Protein AF-A0A1C7MLN3-F1 (afdb_monomer_lite)

Secondary structure (DSSP, 8-state):
-PPPS-TT----GGGS--TT----HHHHHHHHHHHHHHHHHHHH-TT--S---------S------PPPP------EEEE-SSS-EEEEETTEEEEES---TT-STTHHHHTTT----TT-GGG--

Sequence (126 aa):
MLRVLYPHIFAIGDAADAFGDIKAGHNARAQGELAARNILKMIEHPEVETNSVSSGSSESRSKSLQLERYVPGLPGIKVTLGLKKAVYQRRGVVVSSNERSIDLDALRMWGNFGMDVNDLDPALYE

Structure (mmCIF, N/CA/C/O backbone):
data_AF-A0A1C7MLN3-F1
#
_entry.id   AF-A0A1C7MLN3-F1
#
loop_
_atom_site.group_PDB
_atom_site.id
_atom_site.type_symbol
_atom_site.label_atom_id
_atom_site.label_alt_id
_atom_site.label_comp_id
_atom_site.label_asym_id
_atom_site.label_entity_id
_atom_site.label_seq_id
_atom_site.pdbx_PDB_ins_code
_atom_site.Cartn_x
_atom_site.Cartn_y
_atom_site.Cartn_z
_atom_site.occupancy
_atom_site.B_iso_or_equiv
_atom_site.auth_seq_id
_atom_site.auth_comp_id
_atom_site.auth_asym_id
_atom_site.auth_atom_id
_atom_site.pdbx_PDB_model_num
ATOM 1 N N . MET A 1 1 ? -10.211 -19.281 15.666 1.00 35.38 1 MET A N 1
ATOM 2 C CA . MET A 1 1 ? -10.498 -17.832 15.758 1.00 35.38 1 MET A CA 1
ATOM 3 C C . MET A 1 1 ? -9.373 -17.196 16.564 1.00 35.38 1 MET A C 1
ATOM 5 O O . MET A 1 1 ? -9.280 -17.485 17.749 1.00 35.38 1 MET A O 1
ATOM 9 N N . LEU A 1 2 ? -8.467 -16.442 15.929 1.00 35.53 2 LEU A N 1
ATOM 10 C CA . LEU A 1 2 ? -7.404 -15.724 16.645 1.00 35.53 2 LEU A CA 1
ATOM 11 C C . LEU A 1 2 ? -8.057 -14.623 17.497 1.00 35.53 2 LEU A C 1
ATOM 13 O O . LEU A 1 2 ? -8.725 -13.746 16.951 1.00 35.53 2 LEU A O 1
ATOM 17 N N . ARG A 1 3 ? -7.913 -14.690 18.825 1.00 39.69 3 ARG A N 1
ATOM 18 C CA . ARG A 1 3 ? -8.264 -13.581 19.722 1.00 39.69 3 ARG A CA 1
ATOM 19 C C . ARG A 1 3 ? -7.137 -12.551 19.645 1.00 39.69 3 ARG A C 1
ATOM 21 O O . ARG A 1 3 ? -5.999 -12.879 19.964 1.00 39.69 3 ARG A O 1
ATOM 28 N N . VAL A 1 4 ? -7.443 -11.330 19.215 1.00 53.03 4 VAL A N 1
ATOM 29 C CA . VAL A 1 4 ? -6.503 -10.201 19.279 1.00 53.03 4 VAL A CA 1
ATOM 30 C C . VAL A 1 4 ? -6.435 -9.728 20.731 1.00 53.03 4 VAL A C 1
ATOM 32 O O . VAL A 1 4 ? -7.448 -9.319 21.291 1.00 53.03 4 VAL A O 1
ATOM 35 N N . LEU A 1 5 ? -5.256 -9.839 21.351 1.00 57.84 5 LEU A N 1
ATOM 36 C CA . LEU A 1 5 ? -5.015 -9.503 22.764 1.00 57.84 5 LEU A CA 1
ATOM 37 C C . LEU A 1 5 ? -5.197 -8.007 23.077 1.00 57.84 5 LEU A C 1
ATOM 39 O O . LEU A 1 5 ? -5.405 -7.653 24.233 1.00 57.84 5 LEU A O 1
ATOM 43 N N . TYR A 1 6 ? -5.163 -7.145 22.057 1.00 74.06 6 TYR A N 1
ATOM 44 C CA . TYR A 1 6 ? -5.238 -5.694 22.202 1.00 74.06 6 TYR A CA 1
ATOM 45 C C . TYR A 1 6 ? -6.173 -5.102 21.131 1.00 74.06 6 TYR A C 1
ATOM 47 O O . TYR A 1 6 ? -5.752 -4.946 19.985 1.00 74.06 6 TYR A O 1
ATOM 55 N N . PRO A 1 7 ? -7.440 -4.772 21.458 1.00 76.25 7 PRO A N 1
ATOM 56 C CA . PRO A 1 7 ? -8.433 -4.316 20.474 1.00 76.25 7 PRO A CA 1
ATOM 57 C C . PRO A 1 7 ? -8.140 -2.925 19.891 1.00 76.25 7 PRO A C 1
ATOM 59 O O . PRO A 1 7 ? -8.747 -2.532 18.903 1.00 76.25 7 PRO A O 1
ATOM 62 N N . HIS A 1 8 ? -7.215 -2.186 20.503 1.00 83.56 8 HIS A N 1
ATOM 63 C CA . HIS A 1 8 ? -6.802 -0.836 20.120 1.00 83.56 8 HIS A CA 1
ATOM 64 C C . HIS A 1 8 ? -5.432 -0.801 19.421 1.00 83.56 8 HIS A C 1
ATOM 66 O O . HIS A 1 8 ? -4.923 0.279 19.135 1.00 83.56 8 HIS A O 1
ATOM 72 N N . ILE A 1 9 ? -4.813 -1.959 19.161 1.00 87.44 9 ILE A N 1
ATOM 73 C CA . ILE A 1 9 ? -3.540 -2.040 18.439 1.00 87.44 9 ILE A CA 1
ATOM 74 C C . ILE A 1 9 ? -3.806 -2.553 17.028 1.00 87.44 9 ILE A C 1
ATOM 76 O O . ILE A 1 9 ? -4.312 -3.658 16.835 1.00 87.44 9 ILE A O 1
ATOM 80 N N . PHE A 1 10 ? -3.402 -1.759 16.040 1.00 89.19 10 PHE A N 1
ATOM 81 C CA . PHE A 1 10 ? -3.439 -2.122 14.629 1.00 89.19 10 PHE A CA 1
ATOM 82 C C . PHE A 1 10 ? -2.008 -2.269 14.113 1.00 89.19 10 PHE A C 1
ATOM 84 O O . PHE A 1 10 ? -1.190 -1.367 14.277 1.00 89.19 10 PHE A O 1
ATOM 91 N N . ALA A 1 11 ? -1.713 -3.399 13.474 1.00 91.25 11 ALA A N 1
ATOM 92 C CA . ALA A 1 11 ? -0.475 -3.607 12.731 1.00 91.25 11 ALA A CA 1
ATOM 93 C C . ALA A 1 11 ? -0.786 -3.585 11.231 1.00 91.25 11 ALA A C 1
ATOM 95 O O . ALA A 1 11 ? -1.756 -4.209 10.795 1.00 91.25 11 ALA A O 1
ATOM 96 N N . ILE A 1 12 ? 0.042 -2.891 10.448 1.00 92.88 12 ILE A N 1
ATOM 97 C CA . ILE A 1 12 ? -0.079 -2.790 8.986 1.00 92.88 12 ILE A CA 1
ATOM 98 C C . ILE A 1 12 ? 1.287 -2.985 8.313 1.00 92.88 12 ILE A C 1
ATOM 100 O O . ILE A 1 12 ? 2.332 -2.932 8.964 1.00 92.88 12 ILE A O 1
ATOM 104 N N . GLY A 1 13 ? 1.277 -3.169 6.997 1.00 90.50 13 GLY A N 1
ATOM 105 C CA . GLY A 1 13 ? 2.464 -3.258 6.158 1.00 90.50 13 GLY A CA 1
ATOM 106 C C . GLY A 1 13 ? 3.369 -4.425 6.535 1.00 90.50 13 GLY A C 1
ATOM 107 O O . GLY A 1 13 ? 2.914 -5.531 6.838 1.00 90.50 13 GLY A O 1
ATOM 108 N N . ASP A 1 14 ? 4.675 -4.173 6.522 1.00 90.94 14 ASP A N 1
ATOM 109 C CA . ASP A 1 14 ? 5.674 -5.225 6.701 1.00 90.94 14 ASP A CA 1
ATOM 110 C C . ASP A 1 14 ? 5.635 -5.860 8.093 1.00 90.94 14 ASP A C 1
ATOM 112 O O . ASP A 1 14 ? 5.888 -7.059 8.219 1.00 90.94 14 ASP A O 1
ATOM 116 N N . ALA A 1 15 ? 5.193 -5.108 9.104 1.00 89.94 15 ALA A N 1
ATOM 117 C CA . ALA A 1 15 ? 5.030 -5.583 10.474 1.00 89.94 15 ALA A CA 1
ATOM 118 C C . ALA A 1 15 ? 3.824 -6.522 10.670 1.00 89.94 15 ALA A C 1
ATOM 120 O O . ALA A 1 15 ? 3.780 -7.261 11.651 1.00 89.94 15 ALA A O 1
ATOM 121 N N . ALA A 1 16 ? 2.843 -6.512 9.762 1.00 87.75 16 ALA A N 1
ATOM 122 C CA . ALA A 1 16 ? 1.624 -7.303 9.899 1.00 87.75 16 ALA A CA 1
ATOM 123 C C . ALA A 1 16 ? 1.697 -8.609 9.109 1.00 87.75 16 ALA A C 1
ATOM 125 O O . ALA A 1 16 ? 1.907 -8.598 7.895 1.00 87.75 16 ALA A O 1
ATOM 126 N N . ASP A 1 17 ? 1.453 -9.744 9.761 1.00 83.44 17 ASP A N 1
ATOM 127 C CA . ASP A 1 17 ? 1.137 -10.986 9.053 1.00 83.44 17 ASP A CA 1
ATOM 128 C C . ASP A 1 17 ? -0.308 -10.924 8.528 1.00 83.44 17 ASP A C 1
ATOM 130 O O . ASP A 1 17 ? -1.269 -11.353 9.168 1.00 83.44 17 ASP A O 1
ATOM 134 N N . ALA A 1 18 ? -0.469 -10.276 7.374 1.00 80.06 18 ALA A N 1
ATOM 135 C CA . ALA A 1 18 ? -1.756 -9.953 6.772 1.00 80.06 18 ALA A CA 1
ATOM 136 C C . ALA A 1 18 ? -2.343 -11.134 5.979 1.00 80.06 18 ALA A C 1
ATOM 138 O O . ALA A 1 18 ? -2.680 -10.998 4.805 1.00 80.06 18 ALA A O 1
ATOM 139 N N . PHE A 1 19 ? -2.490 -12.293 6.626 1.00 77.56 19 PHE A N 1
ATOM 140 C CA . PHE A 1 19 ? -3.123 -13.492 6.056 1.00 77.56 19 PHE A CA 1
ATOM 141 C C . PHE A 1 19 ? -2.428 -14.033 4.793 1.00 77.56 19 PHE A C 1
ATOM 143 O O . PHE A 1 19 ? -3.095 -14.484 3.862 1.00 77.56 19 PHE A O 1
ATOM 150 N N . GLY A 1 20 ? -1.093 -13.986 4.751 1.00 75.19 20 GLY A N 1
ATOM 151 C CA . GLY A 1 20 ? -0.319 -14.456 3.596 1.00 75.19 20 GLY A CA 1
ATOM 152 C C . GLY A 1 20 ? -0.335 -13.517 2.385 1.00 75.19 20 GLY A C 1
ATOM 153 O O . GLY A 1 20 ? 0.093 -13.918 1.303 1.00 75.19 20 GLY A O 1
ATOM 154 N N . ASP A 1 21 ? -0.814 -12.281 2.548 1.00 83.50 21 ASP A N 1
ATOM 155 C CA . ASP A 1 21 ? -0.705 -11.243 1.524 1.00 83.50 21 ASP A CA 1
ATOM 156 C C . ASP A 1 21 ? 0.761 -10.841 1.283 1.00 83.50 21 ASP A C 1
ATOM 158 O O . ASP A 1 21 ? 1.610 -10.910 2.180 1.00 83.50 21 ASP A O 1
ATOM 162 N N . ILE A 1 22 ? 1.067 -10.402 0.062 1.00 85.44 22 ILE A N 1
ATOM 163 C CA . ILE A 1 22 ? 2.424 -9.992 -0.301 1.00 85.44 22 ILE A CA 1
ATOM 164 C C . ILE A 1 22 ? 2.817 -8.712 0.442 1.00 85.44 22 ILE A C 1
ATOM 166 O O . ILE A 1 22 ? 2.026 -7.778 0.602 1.00 85.44 22 ILE A O 1
ATOM 170 N N . LYS A 1 23 ? 4.078 -8.645 0.865 1.00 87.00 23 LYS A N 1
ATOM 171 C CA . LYS A 1 23 ? 4.669 -7.440 1.452 1.00 87.00 23 LYS A CA 1
ATOM 172 C C . LYS A 1 23 ? 4.883 -6.409 0.346 1.00 87.00 23 LYS A C 1
ATOM 174 O O . LYS A 1 23 ? 5.835 -6.496 -0.426 1.00 87.00 23 LYS A O 1
ATOM 179 N N . ALA A 1 24 ? 3.926 -5.497 0.196 1.00 85.88 24 ALA A N 1
ATOM 180 C CA . ALA A 1 24 ? 3.917 -4.517 -0.879 1.00 85.88 24 ALA A CA 1
ATOM 181 C C . ALA A 1 24 ? 3.310 -3.188 -0.426 1.00 85.88 24 ALA A C 1
ATOM 183 O O . ALA A 1 24 ? 2.341 -3.152 0.333 1.00 85.88 24 ALA A O 1
ATOM 184 N N . GLY A 1 25 ? 3.830 -2.081 -0.965 1.00 85.50 25 GLY A N 1
ATOM 185 C CA . GLY A 1 25 ? 3.383 -0.736 -0.588 1.00 85.50 25 GLY A CA 1
ATOM 186 C C . GLY A 1 25 ? 1.889 -0.482 -0.830 1.00 85.50 25 GLY A C 1
ATOM 187 O O . GLY A 1 25 ? 1.246 0.196 -0.033 1.00 85.50 25 GLY A O 1
ATOM 188 N N . HIS A 1 26 ? 1.300 -1.070 -1.879 1.00 84.56 26 HIS A N 1
ATOM 189 C CA . HIS A 1 26 ? -0.140 -0.940 -2.137 1.00 84.56 26 HIS A CA 1
ATOM 190 C C . HIS A 1 26 ? -0.994 -1.647 -1.072 1.00 84.56 26 HIS A C 1
ATOM 192 O O . HIS A 1 26 ? -2.030 -1.113 -0.678 1.00 84.56 26 HIS A O 1
ATOM 198 N N . ASN A 1 27 ? -0.530 -2.788 -0.555 1.00 89.06 27 ASN A N 1
ATOM 199 C CA . ASN A 1 27 ? -1.180 -3.495 0.546 1.00 89.06 27 ASN A CA 1
ATOM 200 C C . ASN A 1 27 ? -1.030 -2.721 1.854 1.00 89.06 27 ASN A C 1
ATOM 202 O O . ASN A 1 27 ? -2.017 -2.504 2.548 1.00 89.06 27 ASN A O 1
ATOM 206 N N . ALA A 1 28 ? 0.174 -2.222 2.152 1.00 90.31 28 ALA A N 1
ATOM 207 C CA . ALA A 1 28 ? 0.416 -1.387 3.328 1.00 90.31 28 ALA A CA 1
ATOM 208 C C . ALA A 1 28 ? -0.494 -0.145 3.346 1.00 90.31 28 ALA A C 1
ATOM 210 O O . ALA A 1 28 ? -1.097 0.161 4.374 1.00 90.31 28 ALA A O 1
ATOM 211 N N . ARG A 1 29 ? -0.665 0.523 2.194 1.00 88.81 29 ARG A N 1
ATOM 212 C CA . ARG A 1 29 ? -1.608 1.640 2.036 1.00 88.81 29 ARG A CA 1
ATOM 213 C C . ARG A 1 29 ? -3.049 1.218 2.334 1.00 88.81 29 ARG A C 1
ATOM 215 O O . ARG A 1 29 ? -3.697 1.851 3.160 1.00 88.81 29 ARG A O 1
ATOM 222 N N . ALA A 1 30 ? -3.547 0.160 1.691 1.00 90.00 30 ALA A N 1
ATOM 223 C CA . ALA A 1 30 ? -4.924 -0.302 1.883 1.00 90.00 30 ALA A CA 1
ATOM 224 C C . ALA A 1 30 ? -5.199 -0.733 3.336 1.00 90.00 30 ALA A C 1
ATOM 226 O O . ALA A 1 30 ? -6.260 -0.443 3.889 1.00 90.00 30 ALA A O 1
ATOM 227 N N . GLN A 1 31 ? -4.224 -1.385 3.974 1.00 92.94 31 GLN A N 1
ATOM 228 C CA . GLN A 1 31 ? -4.279 -1.752 5.388 1.00 92.94 31 GLN A CA 1
ATOM 229 C C . GLN A 1 31 ? -4.307 -0.512 6.291 1.00 92.94 31 GLN A C 1
ATOM 231 O O . GLN A 1 31 ? -5.089 -0.476 7.238 1.00 92.94 31 GLN A O 1
ATOM 236 N N . GLY A 1 32 ? -3.512 0.518 5.984 1.00 92.44 32 GLY A N 1
ATOM 237 C CA . GLY A 1 32 ? -3.527 1.794 6.701 1.00 92.44 32 GLY A CA 1
ATOM 238 C C . GLY A 1 32 ? -4.861 2.533 6.580 1.00 92.44 32 GLY A C 1
ATOM 239 O O . GLY A 1 32 ? -5.422 2.952 7.589 1.00 92.44 32 GLY A O 1
ATOM 240 N N . GLU A 1 33 ? -5.417 2.626 5.369 1.00 93.25 33 GLU A N 1
ATOM 241 C CA . GLU A 1 33 ? -6.735 3.234 5.133 1.00 93.25 33 GLU A CA 1
ATOM 242 C C . GLU A 1 33 ? -7.845 2.497 5.905 1.00 93.25 33 GLU A C 1
ATOM 244 O O . GLU A 1 33 ? -8.724 3.127 6.494 1.00 93.25 33 GLU A O 1
ATOM 249 N N . LEU A 1 34 ? -7.803 1.161 5.943 1.00 93.50 34 LEU A N 1
ATOM 250 C CA . LEU A 1 34 ? -8.732 0.345 6.728 1.00 93.50 34 LEU A CA 1
ATOM 251 C C . LEU A 1 34 ? -8.575 0.577 8.237 1.00 93.50 34 LEU A C 1
ATOM 253 O O . LEU A 1 34 ? -9.573 0.746 8.939 1.00 93.50 34 LEU A O 1
ATOM 257 N N . ALA A 1 35 ? -7.337 0.582 8.736 1.00 93.38 35 ALA A N 1
ATOM 258 C CA . ALA A 1 35 ? -7.050 0.823 10.145 1.00 93.38 35 ALA A CA 1
ATOM 259 C C . ALA A 1 35 ? -7.570 2.200 10.577 1.00 93.38 35 ALA A C 1
ATOM 261 O O . ALA A 1 35 ? -8.248 2.297 11.596 1.00 93.38 35 ALA A O 1
ATOM 262 N N . ALA A 1 36 ? -7.357 3.238 9.761 1.00 93.56 36 ALA A N 1
ATOM 263 C CA . ALA A 1 36 ? -7.878 4.577 10.016 1.00 93.56 36 ALA A CA 1
ATOM 264 C C . ALA A 1 36 ? -9.414 4.598 10.114 1.00 93.56 36 ALA A C 1
ATOM 266 O O . ALA A 1 36 ? -9.954 5.143 11.075 1.00 93.56 36 ALA A O 1
ATOM 267 N N . ARG A 1 37 ? -10.135 3.948 9.185 1.00 92.94 37 ARG A N 1
ATOM 268 C CA . ARG A 1 37 ? -11.607 3.842 9.261 1.00 92.94 37 ARG A CA 1
ATOM 269 C C . ARG A 1 37 ? -12.075 3.114 10.518 1.00 92.94 37 ARG A C 1
ATOM 271 O O . ARG A 1 37 ? -13.048 3.529 11.138 1.00 92.94 37 ARG A O 1
ATOM 278 N N . ASN A 1 38 ? -11.386 2.044 10.908 1.00 91.25 38 ASN A N 1
ATOM 279 C C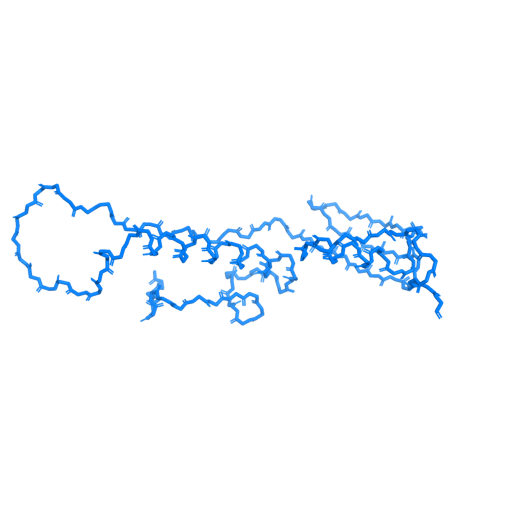A . ASN A 1 38 ? -11.709 1.306 12.126 1.00 91.25 38 ASN A CA 1
ATOM 280 C C . ASN A 1 38 ? -11.465 2.143 13.390 1.00 91.25 38 ASN A C 1
ATOM 282 O O . ASN A 1 38 ? -12.301 2.120 14.287 1.00 91.25 38 ASN A O 1
ATOM 286 N N . ILE A 1 39 ? -10.381 2.923 13.438 1.00 90.56 39 ILE A N 1
ATOM 287 C CA . ILE A 1 39 ? -10.107 3.860 14.536 1.00 90.56 39 ILE A CA 1
ATOM 288 C C . ILE A 1 39 ? -11.205 4.925 14.622 1.00 90.56 39 ILE A C 1
ATOM 290 O O . ILE A 1 39 ? -11.724 5.166 15.707 1.00 90.56 39 ILE A O 1
ATOM 294 N N . LEU A 1 40 ? -11.614 5.515 13.492 1.00 91.25 40 LEU A N 1
ATOM 295 C CA . LEU A 1 40 ? -12.712 6.488 13.463 1.00 91.25 40 LEU A CA 1
ATOM 296 C C . LEU A 1 40 ? -14.014 5.888 14.014 1.00 91.25 40 LEU A C 1
ATOM 298 O O . LEU A 1 40 ? -14.635 6.491 14.883 1.00 91.25 40 LEU A O 1
ATOM 302 N N . LYS A 1 41 ? -14.366 4.657 13.620 1.00 87.88 41 LYS A N 1
ATOM 303 C CA . LYS A 1 41 ? -15.535 3.948 14.173 1.00 87.88 41 LYS A CA 1
ATOM 304 C C . LYS A 1 41 ? -15.445 3.720 15.678 1.00 87.88 41 LYS A C 1
ATOM 306 O O . LYS A 1 41 ? -16.466 3.766 16.355 1.00 87.88 41 LYS A O 1
ATOM 311 N N .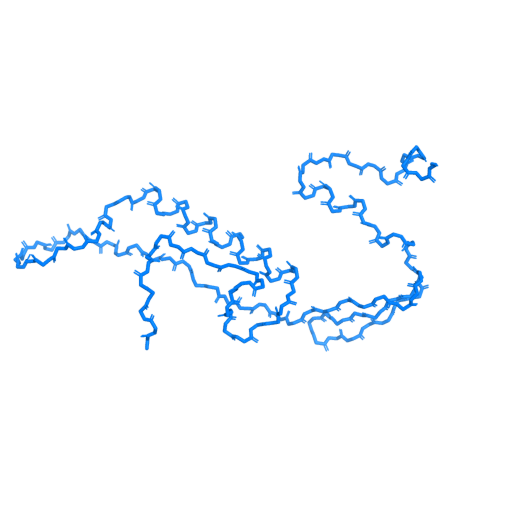 MET A 1 42 ? -14.251 3.437 16.201 1.00 86.25 42 MET A N 1
ATOM 312 C CA . MET A 1 42 ? -14.043 3.282 17.644 1.00 86.25 42 MET A CA 1
ATOM 313 C C . MET A 1 42 ? -14.207 4.614 18.384 1.00 86.25 42 MET A C 1
ATOM 315 O O . MET A 1 42 ? -14.790 4.632 19.462 1.00 86.25 42 MET A O 1
ATOM 319 N N . ILE A 1 43 ? -13.737 5.721 17.800 1.00 87.31 43 ILE A N 1
ATOM 320 C CA . ILE A 1 43 ? -13.890 7.071 18.368 1.00 87.31 43 ILE A CA 1
ATOM 321 C C . ILE A 1 43 ? -15.363 7.504 18.380 1.00 87.31 43 ILE A C 1
ATOM 323 O O . ILE A 1 43 ? -15.824 8.073 19.364 1.00 87.31 43 ILE A O 1
ATOM 327 N N . GLU A 1 44 ? -16.111 7.220 17.313 1.00 86.25 44 GLU A N 1
ATOM 328 C CA . GLU A 1 44 ? -17.541 7.552 17.194 1.00 86.25 44 GLU A CA 1
ATOM 329 C C . GLU A 1 44 ? -18.436 6.738 18.146 1.00 86.25 44 GLU A C 1
ATOM 331 O O . GLU A 1 44 ? -19.572 7.123 18.430 1.00 86.25 44 GLU A O 1
ATOM 336 N N . HIS A 1 45 ? -17.932 5.611 18.652 1.00 78.44 45 HIS A N 1
ATOM 337 C CA . HIS A 1 45 ? -18.675 4.667 19.480 1.00 78.44 45 HIS A CA 1
ATOM 338 C C . HIS A 1 45 ? -17.808 4.134 20.640 1.00 78.44 45 HIS A C 1
ATOM 340 O O . HIS A 1 45 ? -17.453 2.950 20.664 1.00 78.44 45 HIS A O 1
ATOM 346 N N . PRO A 1 46 ? -17.491 4.985 21.631 1.00 67.12 46 PRO A N 1
ATOM 347 C CA . PRO A 1 46 ? -16.585 4.649 22.733 1.00 67.12 46 PRO A CA 1
ATOM 348 C C .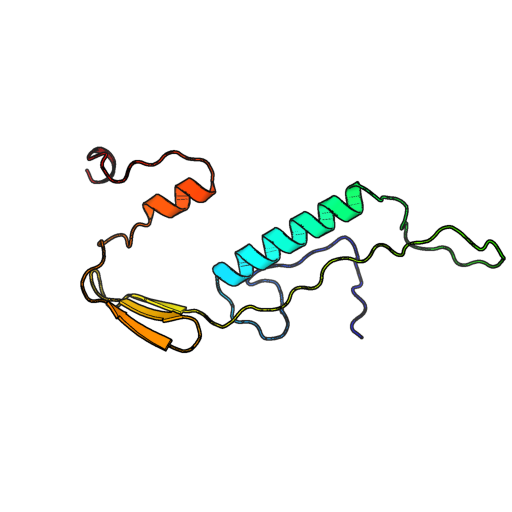 PRO A 1 46 ? -17.133 3.582 23.707 1.00 67.12 46 PRO A C 1
ATOM 350 O O . PRO A 1 46 ? -16.390 3.061 24.529 1.00 67.12 46 PRO A O 1
ATOM 353 N N . GLU A 1 47 ? -18.413 3.209 23.597 1.00 61.50 47 GLU A N 1
ATOM 354 C CA . GLU A 1 47 ? -19.183 2.398 24.561 1.00 61.50 47 GLU A CA 1
ATOM 355 C C . GLU A 1 47 ? -18.869 0.880 24.565 1.00 61.50 47 GLU A C 1
ATOM 357 O O . GLU A 1 47 ? -19.573 0.106 25.213 1.00 61.50 47 GLU A O 1
ATOM 362 N N . VAL A 1 48 ? -17.845 0.405 23.847 1.00 56.41 48 VAL A N 1
ATOM 363 C CA . VAL A 1 48 ? -17.377 -0.995 23.958 1.00 56.41 48 VAL A CA 1
ATOM 364 C C . VAL A 1 48 ? -16.135 -1.028 24.840 1.00 56.41 48 VAL A C 1
ATOM 366 O O . VAL A 1 48 ? -15.058 -1.467 24.435 1.00 56.41 48 VAL A O 1
ATOM 369 N N . GLU A 1 49 ? -16.279 -0.524 26.064 1.00 48.81 49 GLU A N 1
ATOM 370 C CA . GLU A 1 49 ? -15.279 -0.757 27.091 1.00 48.81 49 GLU A CA 1
ATOM 371 C C . GLU A 1 49 ? -15.255 -2.243 27.451 1.00 48.81 49 GLU A C 1
ATOM 373 O O . GLU A 1 49 ? -16.250 -2.924 27.702 1.00 48.81 49 GLU A O 1
ATOM 378 N N . THR A 1 50 ? -14.038 -2.751 27.409 1.00 51.03 50 THR A N 1
ATOM 379 C CA . THR A 1 50 ? -13.613 -4.071 27.821 1.00 51.03 50 THR A CA 1
ATOM 380 C C . THR A 1 50 ? -14.100 -4.390 29.240 1.00 51.03 50 THR A C 1
ATOM 382 O O . THR A 1 50 ? -13.718 -3.700 30.178 1.00 51.03 50 THR A O 1
ATOM 385 N N . ASN A 1 51 ? -14.841 -5.495 29.388 1.00 46.62 51 ASN A N 1
ATOM 386 C CA . ASN A 1 51 ? -15.310 -6.130 30.635 1.00 46.62 51 ASN A CA 1
ATOM 387 C C . ASN A 1 51 ? -16.637 -5.622 31.234 1.00 46.62 51 ASN A C 1
ATOM 389 O O . ASN A 1 51 ? -16.653 -4.820 32.160 1.00 46.62 51 ASN A O 1
ATOM 393 N N . SER A 1 52 ? -17.739 -6.293 30.886 1.00 37.44 52 SER A N 1
ATOM 394 C CA . SER A 1 52 ? -18.814 -6.569 31.847 1.00 37.44 52 SER A CA 1
ATOM 395 C C . SER A 1 52 ? -19.015 -8.081 31.985 1.00 37.44 52 SER A C 1
ATOM 397 O O . SER A 1 52 ? -19.767 -8.739 31.270 1.00 37.44 52 SER A O 1
ATOM 399 N N . VAL A 1 53 ? -18.301 -8.657 32.953 1.00 51.69 53 VAL A N 1
ATOM 400 C CA . VAL A 1 53 ? -18.804 -9.823 33.680 1.00 51.69 53 VAL A CA 1
ATOM 401 C C . VAL A 1 53 ? -19.929 -9.301 34.574 1.00 51.69 53 VAL A C 1
ATOM 403 O O . VAL A 1 53 ? -19.645 -8.677 35.589 1.00 51.69 53 VAL A O 1
ATOM 406 N N . SER A 1 54 ? -21.189 -9.480 34.175 1.00 41.97 54 SER A N 1
ATOM 407 C CA . SER A 1 54 ? -22.322 -9.854 35.047 1.00 41.97 54 SER A CA 1
ATOM 408 C C . SER A 1 54 ? -23.678 -9.672 34.349 1.00 41.97 54 SER A C 1
ATOM 410 O O . SER A 1 54 ? -24.036 -8.602 33.879 1.00 41.97 54 SER A O 1
ATOM 412 N N . SER A 1 55 ? -24.398 -10.793 34.297 1.00 46.56 55 SER A N 1
ATOM 413 C CA . SER A 1 55 ? -25.802 -10.976 34.676 1.00 46.56 55 SER A CA 1
ATOM 414 C C . SER A 1 55 ? -26.831 -9.877 34.379 1.00 46.56 55 SER A C 1
ATOM 416 O O . SER A 1 55 ? -26.851 -8.840 35.027 1.00 46.56 55 SER A O 1
ATOM 418 N N . GLY A 1 56 ? -27.841 -10.250 33.585 1.00 40.34 56 GLY A N 1
ATOM 419 C CA . GLY A 1 56 ? -29.215 -9.783 33.799 1.00 40.34 56 GLY A CA 1
ATOM 420 C C . GLY A 1 56 ? -29.753 -8.784 32.777 1.00 40.34 56 GLY A C 1
ATOM 421 O O . GLY A 1 56 ? -29.459 -7.600 32.831 1.00 40.34 56 GLY A O 1
ATOM 422 N N . SER A 1 57 ? -30.609 -9.303 31.893 1.00 48.69 57 SER A N 1
ATOM 423 C CA . SER A 1 57 ? -31.794 -8.654 31.306 1.00 48.69 57 SER A CA 1
ATOM 424 C C . SER A 1 57 ? -31.743 -7.147 31.009 1.00 48.69 57 SER A C 1
ATOM 426 O O . SER A 1 57 ? -32.042 -6.326 31.874 1.00 48.69 57 SER A O 1
ATOM 428 N N . SER A 1 58 ? -31.554 -6.802 29.736 1.00 37.75 58 SER A N 1
ATOM 429 C CA . SER A 1 58 ? -32.328 -5.752 29.055 1.00 37.75 58 SER A CA 1
ATOM 430 C C . SER A 1 58 ? -32.124 -5.884 27.549 1.00 37.75 58 SER A C 1
ATOM 432 O O . SER A 1 58 ? -31.064 -5.579 27.005 1.00 37.75 58 SER A O 1
ATOM 434 N N . GLU A 1 59 ? -33.145 -6.404 26.877 1.00 44.72 59 GLU A N 1
ATOM 435 C CA . GLU A 1 59 ? -33.271 -6.371 25.426 1.00 44.72 59 GLU A CA 1
ATOM 436 C C . GLU A 1 59 ? -33.271 -4.903 24.971 1.00 44.72 59 GLU A C 1
ATOM 438 O O . GLU A 1 59 ? -34.018 -4.092 25.511 1.00 44.72 59 GLU A O 1
ATOM 443 N N . SER A 1 60 ? -32.446 -4.579 23.967 1.00 46.75 60 SER A N 1
ATOM 444 C CA . SER A 1 60 ? -32.248 -3.245 23.364 1.00 46.75 60 SER A CA 1
ATOM 445 C C . SER A 1 60 ? -31.100 -2.390 23.938 1.00 46.75 60 SER A C 1
ATOM 447 O O . SER A 1 60 ? -31.345 -1.380 24.587 1.00 46.75 60 SER A O 1
ATOM 449 N N . ARG A 1 61 ? -29.833 -2.758 23.656 1.00 46.81 61 ARG A N 1
ATOM 450 C CA . ARG A 1 61 ? -28.680 -1.839 23.405 1.00 46.81 61 ARG A CA 1
ATOM 451 C C . ARG A 1 61 ? -27.352 -2.601 23.290 1.00 46.81 61 ARG A C 1
ATOM 453 O O . ARG A 1 61 ? -26.539 -2.615 24.205 1.00 46.81 61 ARG A O 1
ATOM 460 N N . SER A 1 62 ? -27.092 -3.219 22.142 1.00 42.53 62 SER A N 1
ATOM 461 C CA . SER A 1 62 ? -25.706 -3.489 21.731 1.00 42.53 62 SER A CA 1
ATOM 462 C C . SER A 1 62 ? -25.664 -3.878 20.257 1.00 42.53 62 SER A C 1
ATOM 464 O O . SER A 1 62 ? -25.732 -5.051 19.898 1.00 42.53 62 SER A O 1
ATOM 466 N N . LYS A 1 63 ? -25.563 -2.891 19.358 1.00 51.56 63 LYS A N 1
ATOM 467 C CA . LYS A 1 63 ? -24.898 -3.167 18.081 1.00 51.56 63 LYS A CA 1
ATOM 468 C C . LYS A 1 63 ? -23.428 -3.323 18.443 1.00 51.56 63 LYS A C 1
ATOM 470 O O . LYS A 1 63 ? -22.751 -2.325 18.652 1.00 51.56 63 LYS A O 1
ATOM 475 N N . SER A 1 64 ? -22.969 -4.564 18.590 1.00 62.09 64 SER A N 1
ATOM 476 C CA . SER A 1 64 ? -21.548 -4.867 18.759 1.00 62.09 64 SER A CA 1
ATOM 477 C C . SER A 1 64 ? -20.760 -4.087 17.707 1.00 62.09 64 SER A C 1
ATOM 479 O O . SER A 1 64 ? -21.081 -4.205 16.520 1.00 62.09 64 SER A O 1
ATOM 481 N N . LEU A 1 65 ? -19.778 -3.285 18.119 1.00 71.38 65 LEU A N 1
ATOM 482 C CA . LEU A 1 65 ? -18.957 -2.507 17.199 1.00 71.38 65 LEU A CA 1
ATOM 483 C C . LEU A 1 65 ? -18.227 -3.455 16.235 1.00 71.38 65 LEU A C 1
ATOM 485 O O . LEU A 1 65 ? -17.274 -4.133 16.617 1.00 71.38 65 LEU A O 1
ATOM 489 N N . GLN A 1 66 ? -18.703 -3.558 14.994 1.00 83.19 66 GLN A N 1
ATOM 490 C CA . GLN A 1 66 ? -18.090 -4.423 13.988 1.00 83.19 66 GLN A CA 1
ATOM 491 C C . GLN A 1 66 ? -17.045 -3.636 13.201 1.00 83.19 66 GLN A C 1
ATOM 493 O O . GLN A 1 66 ? -17.374 -2.809 12.348 1.00 83.19 66 GLN A O 1
ATOM 498 N N . LEU A 1 67 ? -15.775 -3.910 13.498 1.00 87.00 67 LEU A N 1
ATOM 499 C CA . LEU A 1 67 ? -14.649 -3.404 12.719 1.00 87.00 67 LEU A CA 1
ATOM 500 C C . LEU A 1 67 ? -14.590 -4.095 11.353 1.00 87.00 67 LEU A C 1
ATOM 502 O O . LEU A 1 67 ? -14.919 -5.275 11.211 1.00 87.00 67 LEU A O 1
ATOM 506 N N . GLU A 1 68 ? -14.151 -3.358 10.338 1.00 90.00 68 GLU A N 1
ATOM 507 C CA . GLU A 1 68 ? -13.933 -3.911 9.007 1.00 90.00 68 GLU A CA 1
ATOM 508 C C . GLU A 1 68 ? -12.731 -4.857 9.011 1.00 90.00 68 GLU A C 1
ATOM 510 O O . GLU A 1 68 ? -11.694 -4.587 9.626 1.00 90.00 68 GLU A O 1
ATOM 515 N N . ARG A 1 69 ? -12.859 -5.956 8.266 1.00 88.94 69 ARG A N 1
ATOM 516 C CA . ARG A 1 69 ? -11.790 -6.929 8.061 1.00 88.94 69 ARG A CA 1
ATOM 517 C C . ARG A 1 69 ? -11.041 -6.626 6.769 1.00 88.94 69 ARG A C 1
ATOM 519 O O . ARG A 1 69 ? -11.658 -6.428 5.726 1.00 88.94 69 ARG A O 1
ATOM 526 N N . TYR A 1 70 ? -9.712 -6.678 6.830 1.00 89.62 70 TYR A N 1
ATOM 527 C CA . TYR A 1 70 ? -8.877 -6.593 5.637 1.00 89.62 70 TYR A CA 1
ATOM 528 C C . TYR A 1 70 ? -9.087 -7.820 4.747 1.00 89.62 70 TYR A C 1
ATOM 530 O O . TYR A 1 70 ? -9.006 -8.959 5.217 1.00 89.62 70 TYR A O 1
ATOM 538 N N . VAL A 1 71 ? -9.334 -7.569 3.463 1.00 89.88 71 VAL A N 1
ATOM 539 C CA . VAL A 1 71 ? -9.373 -8.585 2.411 1.00 89.88 71 VAL A CA 1
ATOM 540 C C . VAL A 1 71 ? -8.346 -8.173 1.357 1.00 89.88 71 VAL A C 1
ATOM 542 O O . VAL A 1 71 ? -8.527 -7.119 0.741 1.00 89.88 71 VAL A O 1
ATOM 545 N N . PRO A 1 72 ? -7.274 -8.961 1.162 1.00 86.25 72 PRO A N 1
ATOM 546 C CA . PRO A 1 72 ? -6.276 -8.689 0.138 1.00 86.25 72 PRO A CA 1
ATOM 547 C C . PRO A 1 72 ? -6.901 -8.528 -1.247 1.00 86.25 72 PRO A C 1
ATOM 549 O O . PRO A 1 72 ? -7.776 -9.300 -1.650 1.00 86.25 72 PRO A O 1
ATOM 552 N N . GLY A 1 73 ? -6.434 -7.522 -1.984 1.00 83.38 73 GLY A N 1
ATOM 553 C CA . GLY A 1 73 ? -6.761 -7.366 -3.397 1.00 83.38 73 GLY A CA 1
ATOM 554 C C . GLY A 1 73 ? -6.036 -8.394 -4.270 1.00 83.38 73 GLY A C 1
ATOM 555 O O . GLY A 1 73 ? -5.224 -9.190 -3.803 1.00 83.38 73 GLY A O 1
ATOM 556 N N . LEU A 1 74 ? -6.301 -8.361 -5.578 1.00 84.81 74 LEU A N 1
ATOM 557 C CA . LEU A 1 74 ? -5.521 -9.162 -6.524 1.00 84.81 74 LEU A CA 1
ATOM 558 C C . LEU A 1 74 ? -4.048 -8.722 -6.503 1.00 84.81 74 LEU A C 1
ATOM 560 O O . LEU A 1 74 ? -3.792 -7.514 -6.523 1.00 84.81 74 LEU A O 1
ATOM 564 N N . PRO A 1 75 ? -3.092 -9.667 -6.561 1.00 81.50 75 PRO A N 1
ATOM 565 C CA . PRO A 1 75 ? -1.678 -9.337 -6.529 1.00 81.50 75 PRO A CA 1
ATOM 566 C C . PRO A 1 75 ? -1.303 -8.447 -7.716 1.00 81.50 75 PRO A C 1
ATOM 568 O O . PRO A 1 75 ? -1.694 -8.688 -8.868 1.00 81.50 75 PRO A O 1
ATOM 571 N N . GLY A 1 76 ? -0.519 -7.417 -7.417 1.00 84.06 76 GLY A N 1
ATOM 5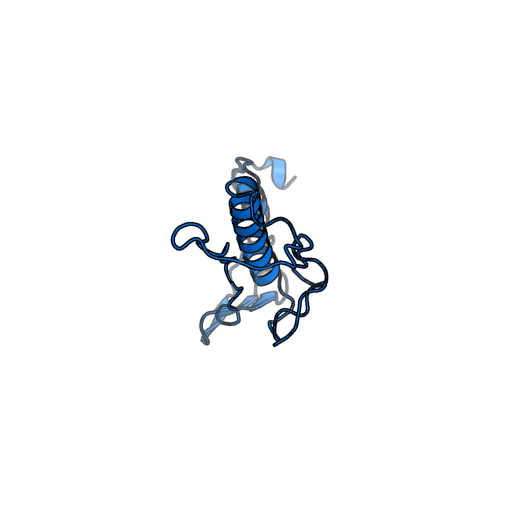72 C CA . GLY A 1 76 ? 0.082 -6.529 -8.397 1.00 84.06 76 GLY A CA 1
ATOM 573 C C . GLY A 1 76 ? 1.547 -6.292 -8.067 1.00 84.06 76 GLY A C 1
ATOM 574 O O . GLY A 1 76 ? 1.901 -6.019 -6.924 1.00 84.06 76 GLY A O 1
ATOM 575 N N . ILE A 1 77 ? 2.406 -6.374 -9.075 1.00 86.00 77 ILE A N 1
ATOM 576 C CA . ILE A 1 77 ? 3.828 -6.060 -8.933 1.00 86.00 77 ILE A CA 1
ATOM 577 C C . ILE A 1 77 ? 4.279 -5.249 -10.139 1.00 86.00 77 ILE A C 1
ATOM 579 O O . ILE A 1 77 ? 3.800 -5.466 -11.249 1.00 86.00 77 ILE A O 1
ATOM 583 N N . LYS A 1 78 ? 5.188 -4.302 -9.919 1.00 86.06 78 LYS A N 1
ATOM 584 C CA . LYS A 1 78 ? 5.881 -3.552 -10.967 1.00 86.06 78 LYS A CA 1
ATOM 585 C C . LYS A 1 78 ? 7.371 -3.653 -10.685 1.00 86.06 78 LYS A C 1
ATOM 587 O O . LYS A 1 78 ? 7.806 -3.272 -9.605 1.00 86.06 78 LYS A O 1
ATOM 592 N N . VAL A 1 79 ? 8.126 -4.141 -11.658 1.00 87.88 79 VAL A N 1
ATOM 593 C CA . VAL A 1 79 ? 9.581 -4.268 -11.600 1.00 87.88 79 VAL A CA 1
ATOM 594 C C . VAL A 1 79 ? 10.175 -3.446 -12.733 1.00 87.88 79 VAL A C 1
ATOM 596 O O . VAL A 1 79 ? 9.767 -3.571 -13.888 1.00 87.88 79 VAL A O 1
ATOM 599 N N . THR A 1 80 ? 11.123 -2.581 -12.403 1.00 86.88 80 THR A N 1
ATOM 600 C CA . THR A 1 80 ? 11.897 -1.810 -13.377 1.00 86.88 80 THR A CA 1
ATOM 601 C C . THR A 1 80 ? 13.040 -2.654 -13.922 1.00 86.88 80 THR A C 1
ATOM 603 O O . THR A 1 80 ? 13.676 -3.412 -13.196 1.00 86.88 80 THR A O 1
ATOM 606 N N . LEU A 1 81 ? 13.299 -2.532 -15.220 1.00 88.44 81 LEU A N 1
ATOM 607 C CA . LEU A 1 81 ? 14.373 -3.211 -15.939 1.00 88.44 81 LEU A CA 1
ATOM 608 C C . LEU A 1 81 ? 15.291 -2.147 -16.553 1.00 88.44 81 LEU A C 1
ATOM 610 O O . LEU A 1 81 ? 15.272 -1.902 -17.759 1.00 88.44 81 LEU A O 1
ATOM 614 N N . GLY A 1 82 ? 16.058 -1.465 -15.706 1.00 86.19 82 GLY A N 1
ATOM 615 C CA . GLY A 1 82 ? 16.759 -0.237 -16.086 1.00 86.19 82 GLY A CA 1
ATOM 616 C C . GLY A 1 82 ? 15.824 0.978 -16.094 1.00 86.19 82 GLY A C 1
ATOM 617 O O . GLY A 1 82 ? 14.769 0.956 -15.465 1.00 86.19 82 GLY A O 1
ATOM 618 N N . LEU A 1 83 ? 16.217 2.046 -16.795 1.00 81.25 83 LEU A N 1
ATOM 619 C CA . LEU A 1 83 ? 15.563 3.360 -16.671 1.00 81.25 83 LEU A CA 1
ATOM 620 C C . LEU A 1 83 ? 14.237 3.485 -17.432 1.00 81.25 83 LEU A C 1
ATOM 622 O O . LEU A 1 83 ? 13.333 4.172 -16.981 1.00 81.25 83 LEU A O 1
ATOM 626 N N . LYS A 1 84 ? 14.115 2.845 -18.599 1.00 83.31 84 LYS A N 1
ATOM 627 C CA . LYS A 1 84 ? 12.969 3.057 -19.509 1.00 83.31 84 LYS A CA 1
ATOM 628 C C . LYS A 1 84 ? 12.030 1.863 -19.608 1.00 83.31 84 LYS A C 1
ATOM 630 O O . LYS A 1 84 ? 10.923 1.985 -20.129 1.00 83.31 84 LYS A O 1
ATOM 635 N N . LYS A 1 85 ? 12.463 0.704 -19.109 1.00 85.75 85 LYS A N 1
ATOM 636 C CA . LYS A 1 85 ? 11.719 -0.545 -19.223 1.00 85.75 85 LYS A CA 1
ATOM 637 C C . LYS A 1 85 ? 11.154 -0.959 -17.875 1.00 85.75 85 LYS A C 1
ATOM 639 O O . LYS A 1 85 ? 11.814 -0.852 -16.849 1.00 85.75 85 LYS A O 1
ATOM 644 N N . ALA A 1 86 ? 9.934 -1.470 -17.881 1.00 88.88 86 ALA A N 1
ATOM 645 C CA . ALA A 1 86 ? 9.319 -2.085 -16.718 1.00 88.88 86 ALA A CA 1
ATOM 646 C C . ALA A 1 86 ? 8.455 -3.272 -17.139 1.00 88.88 86 ALA A C 1
ATOM 648 O O . ALA A 1 86 ? 7.864 -3.279 -18.219 1.00 88.88 86 ALA A O 1
ATOM 649 N N . VAL A 1 87 ? 8.351 -4.256 -16.256 1.00 90.19 87 VAL A N 1
ATOM 650 C CA . VAL A 1 87 ? 7.396 -5.359 -16.353 1.00 90.19 87 VAL A CA 1
ATOM 651 C C . VAL A 1 87 ? 6.474 -5.259 -15.155 1.00 90.19 87 VAL A C 1
ATOM 653 O O . VAL A 1 87 ? 6.927 -5.057 -14.029 1.00 90.19 87 VAL A O 1
ATOM 656 N N . TYR A 1 88 ? 5.173 -5.358 -15.383 1.00 88.62 88 TYR A N 1
ATOM 657 C CA . TYR A 1 88 ? 4.201 -5.319 -14.306 1.00 88.62 88 TYR A CA 1
ATOM 658 C C . TYR A 1 88 ? 3.106 -6.354 -14.503 1.00 88.62 88 TYR A C 1
ATOM 660 O O . TYR A 1 88 ? 2.676 -6.626 -15.619 1.00 88.62 88 TYR A O 1
ATOM 668 N N . GLN A 1 89 ? 2.641 -6.909 -13.392 1.00 88.69 89 GLN A N 1
ATOM 669 C CA . GLN A 1 89 ? 1.445 -7.729 -13.331 1.00 88.69 89 GLN A CA 1
ATOM 670 C C . GLN A 1 89 ? 0.315 -6.893 -12.746 1.00 88.69 89 GLN A C 1
ATOM 672 O O . GLN A 1 89 ? 0.462 -6.289 -11.682 1.00 88.69 89 GLN A O 1
ATOM 677 N N . ARG A 1 90 ? -0.836 -6.889 -13.417 1.00 82.69 90 ARG A N 1
ATOM 678 C CA . ARG A 1 90 ? -2.067 -6.291 -12.900 1.00 82.69 90 ARG A CA 1
ATOM 679 C C . ARG A 1 90 ? -3.242 -7.189 -13.248 1.00 82.69 90 ARG A C 1
ATOM 681 O O . ARG A 1 90 ? -3.428 -7.527 -14.411 1.00 82.69 90 ARG A O 1
ATOM 688 N N . ARG A 1 91 ? -4.050 -7.554 -12.244 1.00 84.56 91 ARG A N 1
ATOM 689 C CA . ARG A 1 91 ? -5.248 -8.401 -12.424 1.00 84.56 91 ARG A CA 1
ATOM 690 C C . ARG A 1 91 ? -4.950 -9.709 -13.185 1.00 84.56 91 ARG A C 1
ATOM 692 O O . ARG A 1 91 ? -5.714 -10.111 -14.051 1.00 84.56 91 ARG A O 1
ATOM 699 N N . GLY A 1 92 ? -3.811 -10.336 -12.889 1.00 83.62 92 GLY A N 1
ATOM 700 C CA . GLY A 1 92 ? -3.384 -11.593 -13.521 1.00 83.62 92 GLY A CA 1
ATOM 701 C C . GLY A 1 92 ? -2.760 -11.459 -14.915 1.00 83.62 92 GLY A C 1
ATOM 702 O O . GLY A 1 92 ? -2.284 -12.453 -15.449 1.00 83.62 92 GLY A O 1
ATOM 703 N N . VAL A 1 93 ? -2.704 -10.255 -15.492 1.00 88.06 93 VAL A N 1
ATOM 704 C CA . VAL A 1 93 ? -2.076 -10.015 -16.799 1.00 88.06 93 VAL A CA 1
ATOM 705 C C . VAL A 1 93 ? -0.691 -9.414 -16.603 1.00 88.06 93 VAL A C 1
ATOM 707 O O . VAL A 1 93 ? -0.543 -8.414 -15.895 1.00 88.06 93 VAL A O 1
ATOM 710 N N . VAL A 1 94 ? 0.315 -10.014 -17.239 1.00 91.06 94 VAL A N 1
ATOM 711 C CA . VAL A 1 94 ? 1.687 -9.494 -17.287 1.00 91.06 94 VAL A CA 1
ATOM 712 C C . VAL A 1 94 ? 1.841 -8.610 -18.520 1.00 91.06 94 VAL A C 1
ATOM 714 O O . VAL A 1 94 ? 1.525 -9.024 -19.632 1.00 91.06 94 VAL A O 1
ATOM 717 N N . VAL A 1 95 ? 2.337 -7.392 -18.319 1.00 89.69 95 VAL A N 1
ATOM 718 C CA . VAL A 1 95 ? 2.565 -6.405 -19.375 1.00 89.69 95 VAL A CA 1
ATOM 719 C C . VAL A 1 95 ? 3.988 -5.871 -19.265 1.00 89.69 95 VAL A C 1
ATOM 721 O O . VAL A 1 95 ? 4.470 -5.554 -18.176 1.00 89.69 95 VAL A O 1
ATOM 724 N N . SER A 1 96 ? 4.662 -5.746 -20.404 1.00 90.19 96 SER A N 1
ATOM 725 C CA . SER A 1 96 ? 5.954 -5.071 -20.522 1.00 90.19 96 SER A CA 1
ATOM 726 C C . SER A 1 96 ? 5.787 -3.702 -21.171 1.00 90.19 96 SER A C 1
ATOM 728 O O . SER A 1 96 ? 5.052 -3.562 -22.144 1.00 90.19 96 SER A O 1
ATOM 730 N N . SER A 1 97 ? 6.514 -2.713 -20.667 1.00 84.12 97 SER A N 1
ATOM 731 C CA . SER A 1 97 ? 6.544 -1.342 -21.176 1.00 84.12 97 SER A CA 1
ATOM 732 C C . SER A 1 97 ? 7.993 -0.943 -21.418 1.00 84.12 97 SER A C 1
ATOM 734 O O . SER A 1 97 ? 8.808 -1.138 -20.521 1.00 84.12 97 SER A O 1
ATOM 736 N N . ASN A 1 98 ? 8.303 -0.375 -22.587 1.00 81.25 98 ASN A N 1
ATOM 737 C CA . ASN A 1 98 ? 9.661 0.053 -22.965 1.00 81.25 98 ASN A CA 1
ATOM 738 C C . ASN A 1 98 ? 9.847 1.584 -22.986 1.00 81.25 98 ASN A C 1
ATOM 740 O O . ASN A 1 98 ? 10.959 2.056 -23.206 1.00 81.25 98 ASN A O 1
ATOM 744 N N . GLU A 1 99 ? 8.778 2.347 -22.750 1.00 71.38 99 GLU A N 1
ATOM 745 C CA . GLU A 1 99 ? 8.767 3.812 -22.823 1.00 71.38 99 GLU A CA 1
ATOM 746 C C . GLU A 1 99 ? 8.170 4.394 -21.541 1.00 71.38 99 GLU A C 1
ATOM 748 O O . GLU A 1 99 ? 7.008 4.788 -21.492 1.00 71.38 99 GLU A O 1
ATOM 753 N N . ARG A 1 100 ? 8.941 4.379 -20.453 1.00 68.62 100 ARG A N 1
ATOM 754 C CA . ARG A 1 100 ? 8.560 5.085 -19.225 1.00 68.62 100 ARG A CA 1
ATOM 755 C C . ARG A 1 100 ? 9.476 6.268 -18.960 1.00 68.62 100 ARG A C 1
ATOM 757 O O . ARG A 1 100 ? 10.643 6.239 -19.354 1.00 68.62 100 ARG A O 1
ATOM 764 N N . SER A 1 101 ? 8.930 7.273 -18.269 1.00 73.69 101 SER A N 1
ATOM 765 C CA . SER A 1 101 ? 9.738 8.323 -17.654 1.00 73.69 101 SER A CA 1
ATOM 766 C C . SER A 1 101 ? 10.824 7.690 -16.780 1.00 73.69 101 SER A C 1
ATOM 768 O O . SER A 1 101 ? 10.592 6.647 -16.161 1.00 73.69 101 SER A O 1
ATOM 770 N N . ILE A 1 102 ? 12.000 8.317 -16.743 1.00 73.75 102 ILE A N 1
ATOM 771 C CA . ILE A 1 102 ? 13.176 7.833 -16.006 1.00 73.75 102 ILE A CA 1
ATOM 772 C C . ILE A 1 102 ? 12.880 7.726 -14.505 1.00 73.75 102 ILE A C 1
ATOM 774 O O . ILE A 1 102 ? 13.352 6.801 -13.847 1.00 73.75 102 ILE A O 1
ATOM 778 N N . ASP A 1 103 ? 12.0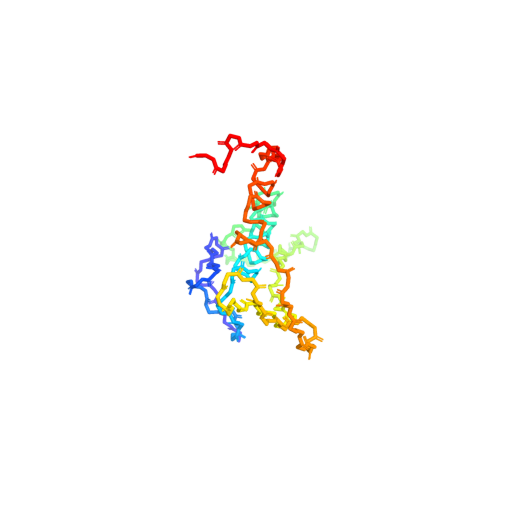66 8.638 -13.979 1.00 73.00 103 ASP A N 1
ATOM 779 C CA . ASP A 1 103 ? 11.632 8.659 -12.583 1.00 73.00 103 ASP A CA 1
ATOM 780 C C . ASP A 1 103 ? 10.355 7.826 -12.343 1.00 73.00 103 ASP A C 1
ATOM 782 O O . ASP A 1 103 ? 9.931 7.649 -11.205 1.00 73.00 103 ASP A O 1
ATOM 786 N N . LEU A 1 104 ? 9.749 7.280 -13.406 1.00 71.69 104 LEU A N 1
ATOM 787 C CA . LEU A 1 104 ? 8.457 6.582 -13.395 1.00 71.69 104 LEU A CA 1
ATOM 788 C C . LEU A 1 104 ? 7.303 7.424 -12.846 1.00 71.69 104 LEU A C 1
ATOM 790 O O . LEU A 1 104 ? 6.386 6.858 -12.234 1.00 71.69 104 LEU A O 1
ATOM 794 N N . ASP A 1 105 ? 7.348 8.732 -13.085 1.00 74.06 105 ASP A N 1
ATOM 795 C CA . ASP A 1 105 ? 6.421 9.713 -12.534 1.00 74.06 105 ASP A CA 1
ATOM 796 C C . ASP A 1 105 ? 6.435 9.673 -10.992 1.00 74.06 105 ASP A C 1
ATOM 798 O O . ASP A 1 105 ? 5.384 9.681 -10.341 1.00 74.06 105 ASP A O 1
ATOM 802 N N . ALA A 1 106 ? 7.624 9.555 -10.386 1.00 75.94 106 ALA A N 1
ATOM 803 C CA . ALA A 1 106 ? 7.789 9.504 -8.933 1.00 75.94 106 ALA A CA 1
ATOM 804 C C . ALA A 1 106 ? 7.198 10.749 -8.271 1.00 75.94 106 ALA A C 1
ATOM 806 O O . ALA A 1 106 ? 6.625 10.649 -7.184 1.00 75.94 106 ALA A O 1
ATOM 807 N N . LEU A 1 107 ? 7.267 11.895 -8.956 1.00 77.81 107 LEU A N 1
ATOM 808 C CA . LEU A 1 107 ? 6.707 13.157 -8.491 1.00 77.81 107 LEU A CA 1
ATOM 809 C C . LEU A 1 107 ? 5.210 13.045 -8.148 1.00 77.81 107 LEU A C 1
ATOM 811 O O . LEU A 1 107 ? 4.765 13.583 -7.134 1.00 77.81 107 LEU A O 1
ATOM 815 N N . ARG A 1 108 ? 4.442 12.235 -8.892 1.00 75.56 108 ARG A N 1
ATOM 816 C CA . ARG A 1 108 ? 3.007 12.006 -8.637 1.00 75.56 108 ARG A CA 1
ATOM 817 C C . ARG A 1 108 ? 2.706 11.415 -7.264 1.00 75.56 108 ARG A C 1
ATOM 819 O O . ARG A 1 108 ? 1.570 11.505 -6.798 1.00 75.56 108 ARG A O 1
ATOM 826 N N . MET A 1 109 ? 3.686 10.802 -6.595 1.00 78.50 109 MET A N 1
ATOM 827 C CA . MET A 1 109 ? 3.496 10.316 -5.229 1.00 78.50 109 MET A CA 1
ATOM 828 C C . MET A 1 109 ? 3.168 11.450 -4.260 1.00 78.50 109 MET A C 1
ATOM 830 O O . MET A 1 109 ? 2.336 11.242 -3.378 1.00 78.50 109 MET A O 1
ATOM 834 N N . TRP A 1 110 ? 3.753 12.634 -4.452 1.00 81.25 110 TRP A N 1
ATOM 835 C CA . TRP A 1 110 ? 3.558 13.792 -3.580 1.00 81.25 110 TRP A CA 1
ATOM 836 C C . TRP A 1 110 ? 2.136 14.354 -3.627 1.00 81.25 110 TRP A C 1
ATOM 838 O O . TRP A 1 110 ? 1.631 14.815 -2.603 1.00 81.25 110 TRP A O 1
ATOM 848 N N . GLY A 1 111 ? 1.437 14.185 -4.754 1.00 79.62 111 GLY A N 1
ATOM 849 C CA . GLY A 1 111 ? 0.009 14.492 -4.862 1.00 79.62 111 GLY A CA 1
ATOM 850 C C . GLY A 1 111 ? -0.856 13.710 -3.866 1.00 79.62 111 GLY A C 1
ATOM 851 O O . GLY A 1 111 ? -1.843 14.236 -3.359 1.00 79.62 111 GLY A O 1
ATOM 852 N N . ASN A 1 112 ? -0.455 12.489 -3.480 1.00 71.94 112 ASN A N 1
ATOM 853 C CA . ASN A 1 112 ? -1.165 11.733 -2.435 1.00 71.94 112 ASN A CA 1
ATOM 854 C C . ASN A 1 112 ? -1.020 12.355 -1.034 1.00 71.94 112 ASN A C 1
ATOM 856 O O . ASN A 1 112 ? -1.769 11.986 -0.134 1.00 71.94 112 ASN A O 1
ATOM 860 N N . PHE A 1 113 ? -0.071 13.275 -0.846 1.00 80.31 113 PHE A N 1
ATOM 861 C CA . PHE A 1 113 ? 0.150 14.020 0.395 1.00 80.31 113 PHE A CA 1
ATOM 862 C C . PHE A 1 113 ? -0.387 15.459 0.313 1.00 80.31 113 PHE A C 1
ATOM 864 O O . PHE A 1 113 ? -0.092 16.272 1.183 1.00 80.31 113 PHE A O 1
ATOM 871 N N . GLY A 1 114 ? -1.177 15.776 -0.721 1.00 82.25 114 GLY A N 1
ATOM 872 C CA . GLY A 1 114 ? -1.788 17.094 -0.904 1.00 82.25 114 GLY A CA 1
ATOM 873 C C . GLY A 1 114 ? -0.846 18.162 -1.460 1.00 82.25 114 GLY A C 1
ATOM 874 O O . GLY A 1 114 ? -1.195 19.338 -1.424 1.00 82.25 114 GLY A O 1
ATOM 875 N N . MET A 1 115 ? 0.331 17.779 -1.965 1.00 82.00 115 MET A N 1
ATOM 876 C CA . MET A 1 115 ? 1.223 18.711 -2.653 1.00 82.00 115 MET A CA 1
ATOM 877 C C . MET A 1 115 ? 0.831 18.821 -4.124 1.00 82.00 115 MET A C 1
ATOM 879 O O . MET A 1 115 ? 0.716 17.807 -4.813 1.00 82.00 115 MET A O 1
ATOM 883 N N . ASP A 1 116 ? 0.631 20.052 -4.589 1.00 78.81 116 ASP A N 1
ATOM 884 C CA . ASP A 1 116 ? 0.463 20.335 -6.010 1.00 78.81 116 ASP A CA 1
ATOM 885 C C . ASP A 1 116 ? 1.839 20.285 -6.675 1.00 78.81 116 ASP A C 1
ATOM 887 O O . ASP A 1 116 ? 2.722 21.091 -6.382 1.00 78.81 116 ASP A O 1
ATOM 891 N N . VAL A 1 117 ? 2.042 19.271 -7.507 1.00 72.44 117 VAL A N 1
ATOM 892 C CA . VAL A 1 117 ? 3.307 19.014 -8.188 1.00 72.44 117 VAL A CA 1
ATOM 893 C C . VAL A 1 117 ? 3.035 18.979 -9.676 1.00 72.44 117 VAL A C 1
ATOM 895 O O . VAL A 1 117 ? 2.390 18.062 -10.188 1.00 72.44 117 VAL A O 1
ATOM 898 N N . ASN A 1 118 ? 3.539 19.997 -10.364 1.00 70.25 118 ASN A N 1
ATOM 899 C CA . ASN A 1 118 ? 3.482 20.082 -11.809 1.00 70.25 118 ASN A CA 1
ATOM 900 C C . ASN A 1 118 ? 4.722 19.398 -12.391 1.00 70.25 118 ASN A C 1
ATOM 902 O O . ASN A 1 118 ? 5.827 19.920 -12.270 1.00 70.25 118 ASN A O 1
ATOM 906 N N . ASP A 1 119 ? 4.524 18.275 -13.091 1.00 63.03 119 ASP A N 1
ATOM 907 C CA . ASP A 1 119 ? 5.573 17.526 -13.818 1.00 63.03 119 ASP A CA 1
ATOM 908 C C . ASP A 1 119 ? 6.301 18.378 -14.896 1.00 63.03 119 ASP A C 1
ATOM 910 O O . ASP A 1 119 ? 7.252 17.914 -15.521 1.00 63.03 119 ASP A O 1
ATOM 914 N N . LEU A 1 120 ? 5.840 19.613 -15.138 1.00 58.91 120 LEU A N 1
ATOM 915 C CA . LEU A 1 120 ? 6.365 20.563 -16.120 1.00 58.91 120 LEU A CA 1
ATOM 916 C C . LEU A 1 120 ? 7.308 21.620 -15.532 1.00 58.91 120 LEU A C 1
ATOM 918 O O . LEU A 1 120 ? 7.820 22.422 -16.310 1.00 58.91 120 LEU A O 1
ATOM 922 N N . ASP A 1 121 ? 7.512 21.669 -14.211 1.00 64.81 121 ASP A N 1
ATOM 923 C CA . ASP A 1 121 ? 8.455 22.621 -13.616 1.00 64.81 121 ASP A CA 1
ATOM 924 C C . ASP A 1 121 ? 9.905 22.162 -13.878 1.00 64.81 121 ASP A C 1
ATOM 926 O O . ASP A 1 121 ? 10.342 21.157 -13.305 1.00 64.81 121 ASP A O 1
ATOM 930 N N . PRO A 1 122 ? 10.674 22.859 -14.739 1.00 59.16 122 PRO A N 1
ATOM 931 C CA . PRO A 1 122 ? 12.040 22.463 -15.075 1.00 59.16 122 PRO A CA 1
ATOM 932 C C . PRO A 1 122 ? 12.980 22.523 -13.867 1.00 59.16 122 PRO A C 1
ATOM 934 O O . PRO A 1 122 ? 13.958 21.783 -13.832 1.00 59.16 122 PRO A O 1
ATOM 937 N N . ALA A 1 123 ? 12.662 23.346 -12.858 1.00 62.78 123 ALA A N 1
ATOM 938 C CA . ALA A 1 123 ? 13.469 23.496 -11.648 1.00 62.78 123 ALA A CA 1
ATOM 939 C C . ALA A 1 123 ? 13.512 22.223 -10.782 1.00 62.78 123 ALA A C 1
ATOM 941 O O . ALA A 1 123 ? 14.311 22.139 -9.855 1.00 62.78 123 ALA A O 1
ATOM 942 N N . LEU A 1 124 ? 12.661 21.230 -11.068 1.00 54.72 124 LEU A N 1
ATO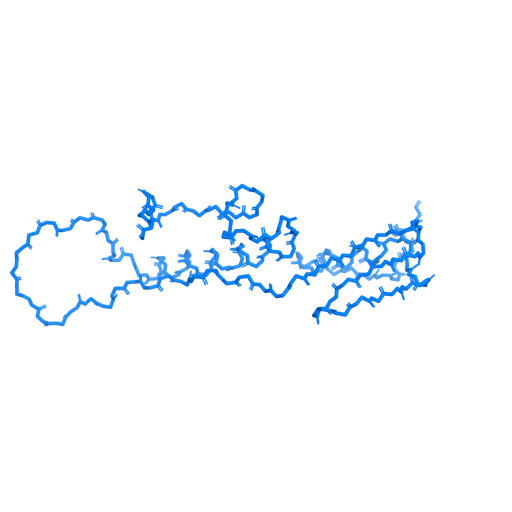M 943 C CA . LEU A 1 124 ? 12.661 19.933 -10.387 1.00 54.72 124 LEU A CA 1
ATOM 944 C C . LEU A 1 124 ? 13.654 18.923 -10.992 1.00 54.72 124 LEU A C 1
ATOM 946 O O . LEU A 1 124 ? 13.855 17.858 -10.404 1.00 54.72 124 LEU A O 1
ATOM 950 N N . TYR A 1 125 ? 14.253 19.232 -12.149 1.00 55.88 125 TYR A N 1
ATOM 951 C CA . TYR A 1 125 ? 15.175 18.351 -12.880 1.00 55.88 125 TYR A CA 1
ATOM 952 C C . TYR A 1 125 ? 16.573 18.960 -13.121 1.00 55.88 125 TYR A C 1
ATOM 954 O O . TYR A 1 125 ? 17.393 18.314 -13.781 1.00 55.88 125 TYR A O 1
ATOM 962 N N . GLU A 1 126 ? 16.843 20.164 -12.602 1.00 47.50 126 GLU A N 1
ATOM 963 C CA . GLU A 1 126 ? 18.179 20.794 -12.526 1.00 47.50 126 GLU A CA 1
ATOM 964 C C . GLU A 1 126 ? 18.835 20.560 -11.157 1.00 47.50 126 GLU A C 1
ATOM 966 O O . GLU A 1 126 ? 20.071 20.347 -11.134 1.00 47.50 126 GLU A O 1
#

Foldseek 3Di:
DDDDPDPLDADAAPRDPQVPDDRDPVRRVVSVVLNVVQVVLCVVPVPPPPDDPDDDDDPDDDPDSDRDRDDDDDDKDWADDAQQWIWIDDPNDIDIGRGAHSCNPVVVVCVVVVDDDDPPDCVVVD

Radius of gyration: 21.81 Å; chains: 1; bounding box: 52×41×58 Å

InterPro domains:
  IPR036188 FAD/NAD(P)-binding domain superfamily [G3DSA:3.50.50.60] (1-58)
  IPR036188 FAD/NAD(P)-binding domain superfamily [SSF51905] (2-44)

Organism: Grifola frondosa (NCBI:txid5627)

pLDDT: mean 75.76, std 16.35, range [35.38, 93.56]